Protein AF-A0A8R1E8W4-F1 (afdb_monomer_lite)

InterPro domains:
  IPR002317 Serine-tRNA ligase, type1 [PTHR11778] (7-68)
  IPR045864 Class II Aminoacyl-tRNA synthetase/Biotinyl protein ligase (BPL) and lipoyl protein ligase (LPL) [G3DSA:3.30.930.10] (1-69)
  IPR045864 Class II Aminoacyl-tRNA synthetase/Biotinyl protein ligase (BPL) and lipoyl protein ligase (LPL) [SSF55681] (8-54)

Organism: Caenorhabditis japonica (NCBI:txid281687)

Foldseek 3Di:
DDDDDDPPPPPPDDDDDDDDDDPDPDVVVVVVQQVVQDDPFFGADDPVCLVVDDPVPSGTDGDPDDDVVVVVVVVVVVD

pLDDT: mean 86.04, std 16.82, range [39.38, 98.19]

Sequence (79 aa):
MRKKREKSQRKKVPFVHMLNATMCATTRVICAILENNQTEEGINVPAAIQQWMPENYRTFIPFVKPAPIDEDAKKAAKK

Secondary structure (DSSP, 8-state):
---PPP-----PPPPPPP----S--HHHHHHHHHHHTB-SSEEEPPGGGGGGS-GGGSSEEE--S--HHHHHHHHHTT-

St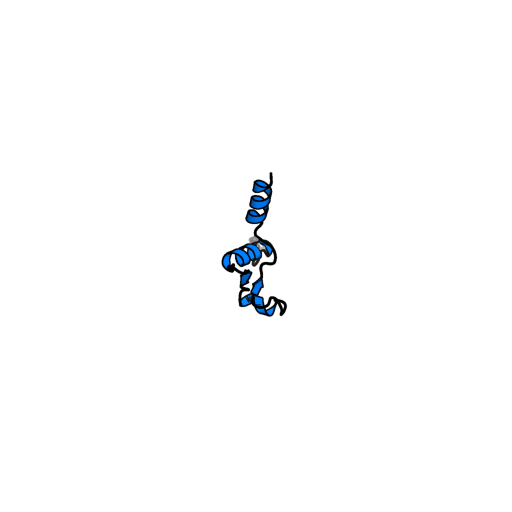ructure (mmCIF, N/CA/C/O backbone):
data_AF-A0A8R1E8W4-F1
#
_entry.id   AF-A0A8R1E8W4-F1
#
loop_
_atom_site.group_PDB
_atom_site.id
_atom_site.type_symbol
_atom_site.label_atom_id
_atom_site.label_alt_id
_atom_site.label_comp_id
_atom_site.label_asym_id
_atom_site.label_entity_id
_atom_site.label_seq_id
_atom_site.pdbx_PDB_ins_code
_atom_site.Cartn_x
_atom_site.Cartn_y
_atom_site.Cartn_z
_atom_site.occupancy
_atom_site.B_iso_or_equiv
_atom_site.auth_seq_id
_atom_site.auth_comp_id
_atom_site.auth_asym_id
_atom_site.auth_atom_id
_atom_site.pdbx_PDB_model_num
ATOM 1 N N . MET A 1 1 ? 51.759 -12.267 -58.953 1.00 39.38 1 MET A N 1
ATOM 2 C CA . MET A 1 1 ? 51.896 -11.446 -57.727 1.00 39.38 1 MET A CA 1
ATOM 3 C C . MET A 1 1 ? 50.729 -11.746 -56.783 1.00 39.38 1 MET A C 1
ATOM 5 O O . MET A 1 1 ? 49.593 -11.453 -57.127 1.00 39.38 1 MET A O 1
ATOM 9 N N . ARG A 1 2 ? 50.975 -12.400 -55.635 1.00 45.56 2 ARG A N 1
ATOM 10 C CA . ARG A 1 2 ? 49.942 -12.749 -54.635 1.00 45.56 2 ARG A CA 1
ATOM 11 C C . ARG A 1 2 ? 49.614 -11.517 -53.778 1.00 45.56 2 ARG A C 1
ATOM 13 O O . ARG A 1 2 ? 50.417 -11.141 -52.927 1.00 45.56 2 ARG A O 1
ATOM 20 N N . LYS A 1 3 ? 48.453 -10.886 -53.989 1.00 50.34 3 LYS A N 1
ATOM 21 C CA . LYS A 1 3 ? 47.975 -9.777 -53.146 1.00 50.34 3 LYS A CA 1
ATOM 22 C C . LYS A 1 3 ? 47.459 -10.355 -51.818 1.00 50.34 3 LYS A C 1
ATOM 24 O O . LYS A 1 3 ? 46.536 -11.164 -51.800 1.00 50.34 3 LYS A O 1
ATOM 29 N N . LYS A 1 4 ? 48.156 -10.012 -50.728 1.00 49.78 4 LYS A N 1
ATOM 30 C CA . LYS A 1 4 ? 47.918 -10.442 -49.338 1.00 49.78 4 LYS A CA 1
ATOM 31 C C . LYS A 1 4 ? 46.458 -10.204 -48.925 1.00 49.78 4 LYS A C 1
ATOM 33 O O . LYS A 1 4 ? 45.948 -9.106 -49.120 1.00 49.78 4 LYS A O 1
ATOM 38 N N . ARG A 1 5 ? 45.841 -11.229 -48.319 1.00 49.03 5 ARG A N 1
ATOM 39 C CA . ARG A 1 5 ? 44.541 -11.165 -47.630 1.00 49.03 5 ARG A CA 1
ATOM 40 C C . ARG A 1 5 ? 44.504 -9.976 -46.668 1.00 49.03 5 ARG A C 1
ATOM 42 O O . ARG A 1 5 ? 45.456 -9.748 -45.921 1.00 49.03 5 ARG A O 1
ATOM 49 N N . GLU A 1 6 ? 43.395 -9.249 -46.724 1.00 50.38 6 GLU A N 1
ATOM 50 C CA . GLU A 1 6 ? 43.061 -8.113 -45.874 1.00 50.38 6 GLU A CA 1
ATOM 51 C C . GLU A 1 6 ? 43.321 -8.436 -44.400 1.00 50.38 6 GLU A C 1
ATOM 53 O O . GLU A 1 6 ? 42.896 -9.473 -43.883 1.00 50.38 6 GLU A O 1
ATOM 58 N N . LYS A 1 7 ? 44.021 -7.532 -43.705 1.00 49.56 7 LYS A N 1
ATOM 59 C CA . LYS A 1 7 ? 44.055 -7.536 -42.243 1.00 49.56 7 LYS A CA 1
ATOM 60 C C . LYS A 1 7 ? 42.635 -7.241 -41.775 1.00 49.56 7 LYS A C 1
ATOM 62 O O . LYS A 1 7 ? 42.242 -6.082 -41.693 1.00 49.56 7 LYS A O 1
ATOM 67 N N . SER A 1 8 ? 41.889 -8.309 -41.503 1.00 47.56 8 SER A N 1
ATOM 68 C CA . SER A 1 8 ? 40.636 -8.290 -40.759 1.00 47.56 8 SER A CA 1
ATOM 69 C C . SER A 1 8 ? 40.868 -7.502 -39.473 1.00 47.56 8 SER A C 1
ATOM 71 O O . SER A 1 8 ? 41.454 -7.994 -38.506 1.00 47.56 8 SER A O 1
ATOM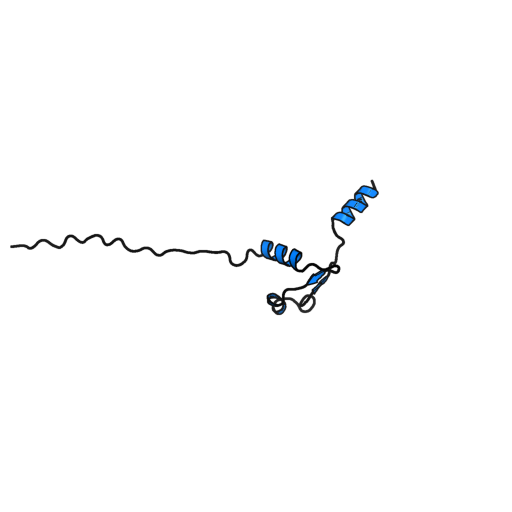 73 N N . GLN A 1 9 ? 40.486 -6.226 -39.504 1.00 55.78 9 GLN A N 1
ATOM 74 C CA . GLN A 1 9 ? 40.235 -5.431 -38.317 1.00 55.78 9 GLN A CA 1
ATOM 75 C C . GLN A 1 9 ? 39.266 -6.268 -37.488 1.00 55.78 9 GLN A C 1
ATOM 77 O O . GLN A 1 9 ? 38.135 -6.488 -37.922 1.00 55.78 9 GLN A O 1
ATOM 82 N N . ARG A 1 10 ? 39.715 -6.800 -36.345 1.00 60.53 10 ARG A N 1
ATOM 83 C CA . ARG A 1 10 ? 38.829 -7.434 -35.364 1.00 60.53 10 ARG A CA 1
ATOM 84 C C . ARG A 1 10 ? 37.804 -6.375 -34.955 1.00 60.53 10 ARG A C 1
ATOM 86 O O . ARG A 1 10 ? 38.059 -5.596 -34.042 1.00 60.53 10 ARG A O 1
ATOM 93 N N . LYS A 1 11 ? 36.681 -6.298 -35.674 1.00 63.81 11 LYS A N 1
ATOM 94 C CA . LYS A 1 11 ? 35.532 -5.475 -35.307 1.00 63.81 11 LYS A CA 1
ATOM 95 C C . LYS A 1 11 ? 35.149 -5.931 -33.903 1.00 63.81 11 LYS A C 1
ATOM 97 O O . LYS A 1 11 ? 34.766 -7.086 -33.730 1.00 63.81 11 LYS A O 1
ATOM 102 N N . LYS A 1 12 ? 35.340 -5.071 -32.895 1.00 72.88 12 LYS A N 1
ATOM 103 C CA . LYS A 1 12 ? 34.812 -5.319 -31.549 1.00 72.88 12 LYS A CA 1
ATOM 104 C C . LYS A 1 12 ? 33.324 -5.601 -31.720 1.00 72.88 12 LYS A C 1
ATOM 106 O O . LYS A 1 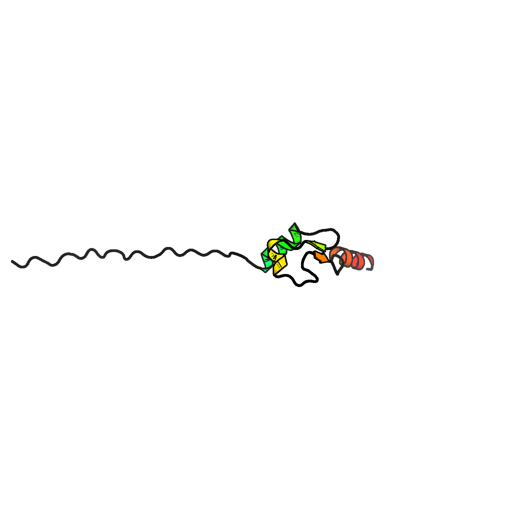12 ? 32.612 -4.765 -32.271 1.00 72.88 12 LYS A O 1
ATOM 111 N N . VAL A 1 13 ? 32.890 -6.791 -31.319 1.00 80.62 13 VAL A N 1
ATOM 112 C CA . VAL A 1 13 ? 31.470 -7.140 -31.334 1.00 80.62 13 VAL A CA 1
ATOM 113 C C . VAL A 1 13 ? 30.784 -6.193 -30.345 1.00 80.62 13 VAL A C 1
ATOM 115 O O . VAL A 1 13 ? 31.225 -6.129 -29.195 1.00 80.62 13 VAL A O 1
ATOM 118 N N . PRO A 1 14 ? 29.793 -5.395 -30.770 1.00 81.31 14 PRO A N 1
ATOM 119 C CA . PRO A 1 14 ? 29.069 -4.532 -29.849 1.00 81.31 14 PRO A CA 1
ATOM 120 C C . PRO A 1 14 ? 28.291 -5.400 -28.852 1.00 81.31 14 PRO A C 1
ATOM 122 O O . PRO A 1 14 ? 27.591 -6.330 -29.250 1.00 81.31 14 PRO A O 1
ATOM 125 N N . PHE A 1 15 ? 28.434 -5.102 -27.560 1.00 90.69 15 PHE A N 1
ATOM 126 C CA . PHE A 1 15 ? 27.667 -5.740 -26.491 1.00 90.69 15 PHE A CA 1
ATOM 127 C C . PHE A 1 15 ? 26.446 -4.890 -26.145 1.00 90.69 15 PHE A C 1
ATOM 129 O O . PHE A 1 15 ? 26.489 -3.663 -26.233 1.00 90.69 15 PHE A O 1
ATOM 136 N N . VAL A 1 16 ? 25.361 -5.550 -25.748 1.00 93.12 16 VAL A N 1
ATOM 137 C CA . VAL A 1 16 ? 24.133 -4.878 -25.310 1.00 93.12 16 VAL A CA 1
ATOM 138 C C . VAL A 1 16 ? 24.326 -4.195 -23.956 1.00 93.12 16 VAL A C 1
ATOM 140 O O . VAL A 1 16 ? 25.037 -4.701 -23.087 1.00 93.12 16 VAL A O 1
ATOM 143 N N . HIS A 1 17 ? 23.641 -3.069 -23.759 1.00 93.12 17 HIS A N 1
ATOM 144 C CA . HIS A 1 17 ? 23.451 -2.494 -22.431 1.00 93.12 17 HIS A CA 1
ATOM 145 C C . HIS A 1 17 ? 22.318 -3.237 -21.720 1.00 93.12 17 HIS A C 1
ATOM 147 O O . HIS A 1 17 ? 21.248 -3.435 -22.291 1.00 93.12 17 HIS A O 1
ATOM 153 N N . MET A 1 18 ? 22.550 -3.644 -20.474 1.00 95.38 18 MET A N 1
ATOM 154 C CA . MET A 1 18 ? 21.531 -4.260 -19.625 1.00 95.38 18 MET A CA 1
ATOM 155 C C . MET A 1 18 ? 21.030 -3.227 -18.615 1.00 95.38 18 MET A C 1
ATOM 157 O O . MET A 1 18 ? 21.835 -2.588 -17.941 1.00 95.38 18 MET A O 1
ATOM 161 N N . LEU A 1 19 ? 19.709 -3.078 -18.500 1.00 96.38 19 LEU A N 1
ATOM 162 C CA . LEU A 1 19 ? 19.055 -2.222 -17.509 1.00 96.38 19 LEU A CA 1
ATOM 163 C C . LEU A 1 19 ? 18.167 -3.086 -16.611 1.00 96.38 19 LEU A C 1
ATOM 165 O O . LEU A 1 19 ? 17.532 -4.025 -17.088 1.00 96.38 19 LEU A O 1
ATOM 169 N N . ASN A 1 20 ? 18.115 -2.767 -15.319 1.00 96.62 20 ASN A N 1
ATOM 170 C CA . ASN A 1 20 ? 17.201 -3.390 -14.364 1.00 96.62 20 ASN A CA 1
ATOM 171 C C . ASN A 1 20 ? 16.701 -2.347 -13.357 1.00 96.62 20 ASN A C 1
ATOM 173 O O . ASN A 1 20 ? 17.422 -1.407 -13.025 1.00 96.62 20 ASN A O 1
ATOM 177 N N . ALA A 1 21 ? 15.464 -2.516 -12.895 1.00 96.50 21 ALA A N 1
ATOM 178 C CA . ALA A 1 21 ? 14.861 -1.711 -11.842 1.00 96.50 21 ALA A CA 1
ATOM 179 C C . ALA A 1 21 ? 13.806 -2.541 -11.099 1.00 96.50 21 ALA A C 1
ATOM 181 O O . ALA A 1 21 ? 13.148 -3.398 -11.692 1.00 96.50 21 ALA A O 1
ATOM 182 N N . THR A 1 22 ? 13.625 -2.272 -9.804 1.00 96.62 22 THR A N 1
ATOM 183 C CA . THR A 1 22 ? 12.544 -2.875 -9.011 1.00 96.62 22 THR A CA 1
ATOM 184 C C . THR A 1 22 ? 11.314 -1.985 -9.094 1.00 96.62 22 THR A C 1
ATOM 186 O O . THR A 1 22 ? 11.334 -0.866 -8.594 1.00 96.62 22 THR A O 1
ATOM 189 N N . MET A 1 23 ? 10.240 -2.483 -9.704 1.00 95.94 23 MET A N 1
ATOM 190 C CA . MET A 1 23 ? 8.978 -1.744 -9.803 1.00 95.94 23 MET A CA 1
ATOM 191 C C . MET A 1 23 ? 8.279 -1.614 -8.441 1.00 95.94 23 MET A C 1
ATOM 193 O O . MET A 1 23 ? 7.797 -0.543 -8.093 1.00 95.94 23 MET A O 1
ATOM 197 N N . CYS A 1 24 ? 8.211 -2.705 -7.672 1.00 95.19 24 CYS A N 1
ATOM 198 C CA . CYS A 1 24 ? 7.506 -2.741 -6.394 1.00 95.19 24 CYS A CA 1
ATOM 199 C C . CYS A 1 24 ? 8.215 -3.678 -5.413 1.00 95.19 24 CYS A C 1
ATOM 201 O O . CYS A 1 24 ? 8.300 -4.883 -5.639 1.00 95.19 24 CYS A O 1
ATOM 203 N N . ALA A 1 25 ? 8.707 -3.120 -4.308 1.00 97.56 25 ALA A N 1
ATOM 204 C CA . ALA A 1 25 ? 9.148 -3.891 -3.154 1.00 97.56 25 ALA A CA 1
ATOM 205 C C . ALA A 1 25 ? 7.968 -4.013 -2.179 1.00 97.56 25 ALA A C 1
ATOM 207 O O . ALA A 1 25 ? 7.751 -3.127 -1.353 1.00 97.56 25 ALA A O 1
ATOM 208 N N . THR A 1 26 ? 7.190 -5.091 -2.300 1.00 96.38 26 THR A N 1
ATOM 209 C CA . THR A 1 26 ? 5.846 -5.231 -1.712 1.00 96.38 26 THR A CA 1
ATOM 210 C C . THR A 1 26 ? 5.744 -4.798 -0.250 1.00 96.38 26 THR A C 1
ATOM 212 O O . THR A 1 26 ? 4.888 -3.990 0.084 1.00 96.38 26 THR A O 1
ATOM 215 N N . THR A 1 27 ? 6.635 -5.265 0.628 1.00 97.62 27 THR A N 1
ATOM 216 C CA . THR A 1 27 ? 6.587 -4.927 2.063 1.00 97.62 27 THR A CA 1
ATOM 217 C C . THR A 1 27 ? 6.830 -3.443 2.332 1.00 97.62 27 THR A C 1
ATOM 219 O O . THR A 1 27 ? 6.162 -2.853 3.174 1.00 97.62 27 THR A O 1
ATOM 222 N N . ARG A 1 28 ? 7.741 -2.815 1.581 1.00 97.75 28 ARG A N 1
ATOM 223 C CA . ARG A 1 28 ? 8.039 -1.380 1.693 1.00 97.75 28 ARG A CA 1
ATOM 224 C C . ARG A 1 28 ? 6.889 -0.530 1.168 1.00 97.75 28 ARG A C 1
ATOM 226 O O . ARG A 1 28 ? 6.542 0.471 1.783 1.00 97.75 28 ARG A O 1
ATOM 233 N N . VAL A 1 29 ? 6.287 -0.952 0.058 1.00 97.69 29 VAL A N 1
ATOM 234 C CA . VAL A 1 29 ? 5.127 -0.268 -0.521 1.00 97.69 29 VAL A CA 1
ATOM 235 C C . VAL A 1 29 ? 3.914 -0.388 0.396 1.00 97.69 29 VAL A C 1
ATOM 237 O O . VAL A 1 29 ? 3.208 0.596 0.574 1.00 97.69 29 VAL A O 1
ATOM 240 N N . ILE A 1 30 ? 3.710 -1.536 1.049 1.00 98.00 30 ILE A N 1
ATOM 241 C CA . ILE A 1 30 ? 2.659 -1.690 2.062 1.00 98.00 30 ILE A CA 1
ATOM 242 C C . ILE A 1 30 ? 2.859 -0.685 3.202 1.00 98.00 30 ILE A C 1
ATOM 244 O O . ILE A 1 30 ? 1.911 0.019 3.523 1.00 98.00 30 ILE A O 1
ATOM 248 N N . CYS A 1 31 ? 4.067 -0.548 3.763 1.00 97.88 31 CYS A N 1
ATOM 249 C CA . CYS A 1 31 ? 4.339 0.461 4.799 1.00 97.88 31 CYS A CA 1
ATOM 250 C C . CYS A 1 31 ? 3.961 1.87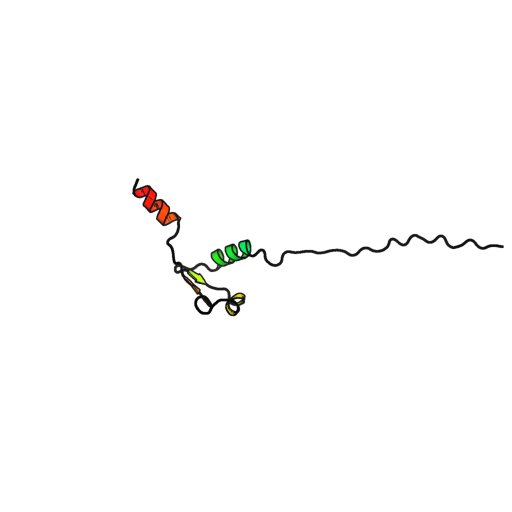6 4.337 1.00 97.88 31 CYS A C 1
ATOM 252 O O . CYS A 1 31 ? 3.214 2.566 5.022 1.00 97.88 31 CYS A O 1
ATOM 254 N N . ALA A 1 32 ? 4.398 2.269 3.137 1.00 97.94 32 ALA A N 1
ATOM 255 C CA . ALA A 1 32 ? 4.067 3.578 2.583 1.00 97.94 32 ALA A CA 1
ATOM 256 C C . ALA A 1 32 ? 2.554 3.762 2.363 1.00 97.94 32 ALA A C 1
ATOM 258 O O . ALA A 1 32 ? 2.032 4.852 2.581 1.00 97.94 32 ALA A O 1
ATOM 259 N N . ILE A 1 33 ? 1.831 2.721 1.940 1.00 97.75 33 ILE A N 1
ATOM 260 C CA . ILE A 1 33 ? 0.371 2.779 1.787 1.00 97.75 33 ILE A CA 1
ATOM 261 C C . ILE A 1 33 ? -0.302 2.971 3.147 1.00 97.75 33 ILE A C 1
ATOM 263 O O . ILE A 1 33 ? -1.177 3.829 3.251 1.00 97.75 33 ILE A O 1
ATOM 267 N N . LEU A 1 34 ? 0.107 2.205 4.164 1.00 97.06 34 LEU A N 1
ATOM 268 C CA . LEU A 1 34 ? -0.458 2.282 5.511 1.00 97.06 34 LEU A CA 1
ATOM 269 C C . LEU A 1 34 ? -0.270 3.679 6.109 1.00 97.06 34 LEU A C 1
ATOM 271 O O . LEU A 1 34 ? -1.237 4.254 6.588 1.00 97.06 34 LEU A O 1
ATOM 275 N N . GLU A 1 35 ? 0.931 4.252 6.017 1.00 96.94 35 GLU A N 1
ATOM 276 C CA . GLU A 1 35 ? 1.226 5.583 6.564 1.00 96.94 35 GLU A CA 1
ATOM 277 C C . GLU A 1 35 ? 0.465 6.702 5.836 1.00 96.94 35 GLU A C 1
ATOM 279 O O . GLU A 1 35 ? -0.123 7.571 6.473 1.00 96.94 35 GLU A O 1
ATOM 284 N N . ASN A 1 36 ? 0.431 6.678 4.499 1.00 98.00 36 ASN A N 1
ATOM 285 C CA . ASN A 1 36 ? -0.164 7.770 3.719 1.00 98.00 36 ASN A CA 1
ATOM 286 C C . ASN A 1 36 ? -1.697 7.734 3.653 1.00 98.00 36 ASN A C 1
ATOM 288 O O . ASN A 1 36 ? -2.308 8.735 3.288 1.00 98.00 36 ASN A O 1
ATOM 292 N N . ASN A 1 37 ? -2.324 6.591 3.945 1.00 97.81 37 ASN A N 1
ATOM 293 C CA . ASN A 1 37 ? -3.779 6.425 3.850 1.00 97.81 37 ASN A CA 1
ATOM 294 C C . ASN A 1 37 ? -4.434 6.151 5.213 1.00 97.81 37 ASN A C 1
ATOM 296 O O . ASN A 1 37 ? -5.589 5.717 5.257 1.00 97.81 37 ASN A O 1
ATOM 300 N N . GLN A 1 38 ? -3.715 6.376 6.315 1.00 97.19 38 GLN A N 1
ATOM 301 C CA . GLN A 1 38 ? -4.246 6.223 7.664 1.00 97.19 38 GLN A CA 1
ATOM 302 C C . GLN A 1 38 ? -5.306 7.286 7.988 1.00 97.19 38 GLN A C 1
ATOM 304 O O . GLN A 1 38 ? -5.180 8.458 7.644 1.00 97.19 38 GLN A O 1
ATOM 309 N N . THR A 1 39 ? -6.348 6.850 8.687 1.00 96.25 39 THR A N 1
ATOM 310 C CA . THR A 1 39 ? -7.432 7.654 9.263 1.00 96.25 39 THR A CA 1
ATOM 311 C C . THR A 1 39 ? -7.564 7.331 10.755 1.00 96.25 39 THR A C 1
ATOM 313 O O . THR A 1 39 ? -6.834 6.483 11.272 1.00 96.25 39 THR A O 1
ATOM 316 N N . GLU A 1 40 ? -8.493 7.981 11.458 1.00 94.62 40 GLU A N 1
ATOM 317 C CA . GLU A 1 40 ? -8.762 7.697 12.876 1.00 94.62 40 GLU A CA 1
ATOM 318 C C . GLU A 1 40 ? -9.291 6.269 13.101 1.00 94.62 40 GLU A C 1
ATOM 320 O O . GLU A 1 40 ? -8.945 5.628 14.092 1.00 94.62 40 GLU A O 1
ATOM 325 N N . GLU A 1 41 ? -10.079 5.738 12.161 1.00 94.81 41 GLU A N 1
ATOM 326 C CA . GLU A 1 41 ? -10.770 4.448 12.313 1.00 94.81 41 GLU A CA 1
ATOM 327 C C . GLU A 1 41 ? -10.074 3.279 11.584 1.00 94.81 41 GLU A C 1
ATOM 329 O O . GLU A 1 41 ? -10.398 2.109 11.812 1.00 94.81 41 GLU A O 1
ATOM 334 N N . GLY A 1 42 ? -9.116 3.556 10.693 1.00 96.25 42 GLY A N 1
ATOM 335 C CA . GLY A 1 42 ? -8.503 2.537 9.835 1.00 96.25 42 GLY A CA 1
ATOM 336 C C . GLY A 1 42 ? -7.700 3.104 8.666 1.00 96.25 42 GLY 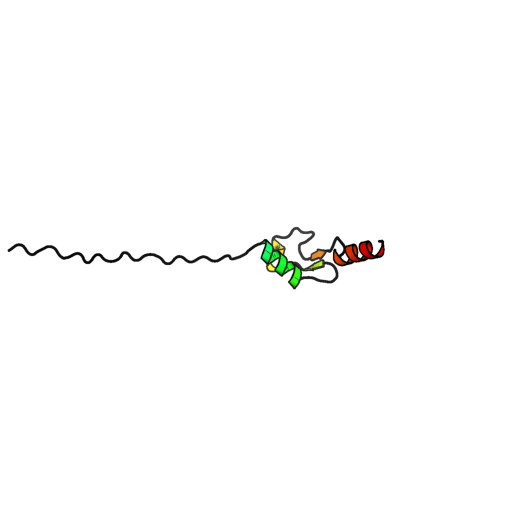A C 1
ATOM 337 O O . GLY A 1 42 ? -7.214 4.231 8.721 1.00 96.25 42 GLY A O 1
ATOM 338 N N . ILE A 1 43 ? -7.565 2.332 7.588 1.00 97.94 43 ILE A N 1
ATOM 339 C CA . ILE A 1 43 ? -6.794 2.684 6.388 1.00 97.94 43 ILE A CA 1
ATOM 340 C C . ILE A 1 43 ? -7.706 2.732 5.156 1.00 97.94 43 ILE A C 1
ATOM 342 O O . ILE A 1 43 ? -8.393 1.757 4.845 1.00 97.94 43 ILE A O 1
ATOM 346 N N . ASN A 1 44 ? -7.654 3.833 4.406 1.00 98.19 44 ASN A N 1
ATOM 347 C CA . ASN A 1 44 ? -8.300 3.938 3.097 1.00 98.19 44 ASN A CA 1
ATOM 348 C C . ASN A 1 44 ? -7.531 3.131 2.040 1.00 98.19 44 ASN A C 1
ATOM 350 O O . ASN A 1 44 ? -6.311 3.233 1.920 1.00 98.19 44 ASN A O 1
ATOM 354 N N . VAL A 1 45 ? -8.237 2.344 1.229 1.00 97.88 45 VAL A N 1
ATOM 355 C CA . VAL A 1 45 ? -7.614 1.545 0.165 1.00 97.88 45 VAL A CA 1
ATOM 356 C C . VAL A 1 45 ? -7.451 2.389 -1.105 1.00 97.88 45 VAL A C 1
ATOM 358 O O . VAL A 1 45 ? -8.456 2.870 -1.644 1.00 97.88 45 VAL A O 1
ATOM 361 N N . PRO A 1 46 ? -6.227 2.534 -1.655 1.00 97.69 46 PRO A N 1
ATOM 362 C CA . PRO A 1 46 ? -5.996 3.299 -2.877 1.00 97.69 46 PRO A CA 1
ATOM 363 C C . PRO A 1 46 ? -6.824 2.787 -4.059 1.00 97.69 46 PRO A C 1
ATOM 365 O O . PRO A 1 46 ? -6.831 1.588 -4.335 1.00 97.69 46 PRO A O 1
ATOM 368 N N . ALA A 1 47 ? -7.448 3.701 -4.812 1.00 97.25 47 ALA A N 1
ATOM 369 C CA . ALA A 1 47 ? -8.332 3.385 -5.943 1.00 97.25 47 ALA A CA 1
ATOM 370 C C . ALA A 1 47 ? -7.721 2.382 -6.937 1.00 97.25 47 ALA A C 1
ATOM 372 O O . ALA A 1 47 ? -8.397 1.460 -7.391 1.00 97.25 47 ALA A O 1
ATOM 373 N N . ALA A 1 48 ? -6.420 2.521 -7.213 1.00 96.50 48 ALA A N 1
ATOM 374 C CA . ALA A 1 48 ? -5.691 1.646 -8.121 1.00 96.50 48 ALA A CA 1
ATOM 375 C C . ALA A 1 48 ? -5.763 0.166 -7.718 1.00 96.50 48 ALA A C 1
ATOM 377 O O . ALA A 1 48 ? -5.830 -0.676 -8.607 1.00 96.50 48 ALA A O 1
ATOM 378 N N . ILE A 1 49 ? -5.777 -0.152 -6.414 1.00 96.56 49 ILE A N 1
ATOM 379 C CA . ILE A 1 49 ? -5.707 -1.536 -5.925 1.00 96.56 49 ILE A CA 1
ATOM 380 C C . ILE A 1 49 ? -7.055 -2.144 -5.514 1.00 96.56 49 ILE A C 1
ATOM 382 O O . ILE A 1 49 ? -7.132 -3.351 -5.295 1.00 96.56 49 ILE A O 1
ATOM 386 N N . GLN A 1 50 ? -8.128 -1.349 -5.460 1.00 97.19 50 GLN A N 1
ATOM 387 C CA . GLN A 1 50 ? -9.442 -1.792 -4.966 1.00 97.19 50 GLN A CA 1
ATOM 388 C C . GLN A 1 50 ? -10.025 -2.966 -5.760 1.00 97.19 50 GLN A C 1
ATOM 390 O O . GLN A 1 50 ? -10.706 -3.817 -5.198 1.00 97.19 50 GLN A O 1
ATOM 395 N N . GLN A 1 51 ? -9.750 -3.049 -7.065 1.00 97.38 51 GLN A N 1
ATOM 396 C CA . GLN A 1 51 ? -10.261 -4.135 -7.910 1.00 97.38 51 GLN A CA 1
ATOM 397 C C . GLN A 1 51 ? -9.707 -5.519 -7.536 1.00 97.38 51 GLN A C 1
ATOM 399 O O . GLN A 1 51 ? -10.336 -6.525 -7.853 1.00 97.38 51 GLN A O 1
ATOM 404 N N . TRP A 1 52 ? -8.552 -5.568 -6.864 1.00 97.31 52 TRP A N 1
ATOM 405 C CA . TRP A 1 52 ? -7.918 -6.807 -6.403 1.00 97.31 52 TRP A CA 1
ATOM 406 C C . TRP A 1 52 ? -8.158 -7.075 -4.914 1.00 97.31 52 TRP A C 1
ATOM 408 O O . TRP A 1 52 ? -7.701 -8.093 -4.398 1.00 97.31 52 TRP A O 1
ATOM 418 N N . MET A 1 53 ? -8.862 -6.177 -4.221 1.00 97.31 53 MET A N 1
ATOM 419 C CA . MET A 1 53 ? -9.202 -6.346 -2.814 1.00 97.31 53 MET A CA 1
ATOM 420 C C . MET A 1 53 ? -10.493 -7.160 -2.655 1.00 97.31 53 MET A C 1
ATOM 422 O O . MET A 1 53 ? -11.407 -7.048 -3.477 1.00 97.31 53 MET A O 1
ATOM 426 N N . PRO A 1 54 ? -10.600 -7.971 -1.589 1.00 96.69 54 PRO A N 1
ATOM 427 C CA . PRO A 1 54 ? -11.835 -8.674 -1.256 1.00 96.69 54 PRO A CA 1
ATOM 428 C C . PRO A 1 54 ? -12.956 -7.678 -0.925 1.00 96.69 54 PRO A C 1
ATOM 430 O O . PRO A 1 54 ? -12.692 -6.573 -0.456 1.00 96.69 54 PRO A O 1
ATOM 433 N N . GLU A 1 55 ? -14.210 -8.088 -1.126 1.00 94.88 55 GLU A N 1
ATOM 434 C CA . GLU A 1 55 ? -15.393 -7.217 -1.016 1.00 94.88 55 GLU A CA 1
ATOM 435 C C . GLU A 1 55 ? -15.467 -6.470 0.326 1.00 94.88 55 GLU A C 1
ATOM 437 O O . GLU A 1 55 ? -15.637 -5.252 0.348 1.00 94.88 55 GLU A O 1
ATOM 442 N N . ASN A 1 56 ? -15.188 -7.169 1.429 1.00 94.69 56 ASN A N 1
ATOM 443 C CA . ASN A 1 56 ? -15.227 -6.616 2.787 1.00 94.69 56 ASN A CA 1
ATOM 444 C C . ASN A 1 56 ? -14.159 -5.545 3.069 1.00 94.69 56 ASN A C 1
ATOM 446 O O . ASN A 1 56 ? -14.300 -4.789 4.024 1.00 94.69 56 ASN A O 1
ATOM 450 N N . TYR A 1 57 ? -13.090 -5.490 2.270 1.00 96.12 57 TYR A N 1
ATOM 451 C CA . TYR A 1 57 ? -11.978 -4.548 2.436 1.00 96.12 57 TYR A CA 1
ATOM 452 C C . TYR A 1 57 ? -11.716 -3.757 1.157 1.00 96.12 57 TYR A C 1
ATOM 454 O O . TYR A 1 57 ? -10.607 -3.281 0.928 1.00 96.12 57 TYR A O 1
ATOM 462 N N . ARG A 1 58 ? -12.716 -3.650 0.277 1.00 96.62 58 ARG A N 1
ATOM 463 C CA . ARG A 1 58 ? -12.532 -3.063 -1.050 1.00 96.62 58 ARG A CA 1
ATOM 464 C C . ARG A 1 58 ? -12.141 -1.591 -0.981 1.00 96.62 58 ARG A C 1
ATOM 466 O O . ARG A 1 58 ? -11.331 -1.141 -1.782 1.00 96.62 58 ARG A O 1
ATOM 473 N N . THR A 1 59 ? -12.716 -0.859 -0.034 1.00 97.25 59 THR A N 1
ATOM 474 C CA . THR A 1 59 ? -12.530 0.590 0.119 1.00 97.25 59 THR A CA 1
ATOM 475 C C . THR A 1 59 ? -11.834 0.968 1.423 1.00 97.25 59 THR A C 1
ATOM 477 O O . THR A 1 59 ? -11.133 1.978 1.452 1.00 97.25 59 THR A O 1
ATOM 480 N N . PHE A 1 60 ? -11.984 0.166 2.482 1.00 97.69 60 PHE A N 1
ATOM 481 C CA . PHE A 1 60 ? -11.519 0.515 3.822 1.00 97.69 60 PHE A CA 1
ATOM 482 C C . PHE A 1 60 ? -11.064 -0.706 4.626 1.00 97.69 60 PHE A C 1
ATOM 484 O O . PHE A 1 60 ? -11.681 -1.770 4.560 1.00 97.69 60 PHE A O 1
ATOM 491 N N . ILE A 1 61 ? -9.994 -0.543 5.406 1.00 97.69 61 ILE A N 1
ATOM 492 C CA . ILE A 1 61 ? -9.453 -1.557 6.317 1.00 97.69 61 ILE A CA 1
ATOM 493 C C . ILE A 1 61 ? -9.547 -1.014 7.754 1.00 97.69 61 ILE A C 1
ATOM 495 O O . ILE A 1 61 ? -8.744 -0.153 8.111 1.00 97.69 61 ILE A O 1
ATOM 499 N N . PRO A 1 62 ? -10.486 -1.490 8.592 1.00 97.19 62 PRO A N 1
ATOM 500 C CA . PRO A 1 62 ? -10.671 -0.969 9.948 1.00 97.19 62 PRO A CA 1
ATOM 501 C C . PRO A 1 62 ? -9.572 -1.432 10.914 1.00 97.19 62 PRO A C 1
ATOM 503 O O . PRO A 1 62 ? -9.042 -2.543 10.795 1.00 97.19 62 PRO A O 1
ATOM 506 N N . PHE A 1 63 ? -9.269 -0.616 11.926 1.00 96.50 63 PHE A N 1
ATOM 507 C CA . PHE A 1 63 ? -8.410 -1.038 13.031 1.00 96.50 63 PHE A CA 1
ATOM 508 C C . PHE A 1 63 ? -9.134 -2.027 13.949 1.00 96.50 63 PHE A C 1
ATOM 510 O O . PHE A 1 63 ? -10.201 -1.751 14.487 1.00 96.50 63 PHE A O 1
ATOM 517 N N . VAL A 1 64 ? -8.525 -3.196 14.158 1.00 94.69 64 VAL A N 1
ATOM 518 C CA . VAL A 1 64 ? -9.078 -4.272 15.007 1.00 94.69 64 VAL A CA 1
ATOM 519 C C . VAL A 1 64 ? -8.365 -4.414 16.352 1.00 94.69 64 VAL A C 1
ATOM 521 O O . VAL A 1 64 ? -8.768 -5.214 17.193 1.00 94.69 64 VAL A O 1
ATOM 524 N N . LYS A 1 65 ? -7.266 -3.681 16.550 1.00 91.69 65 LYS A N 1
ATOM 525 C CA . LYS A 1 65 ? -6.436 -3.718 17.757 1.00 91.69 65 LYS A CA 1
ATOM 526 C C . LYS A 1 65 ? -6.048 -2.295 18.157 1.00 91.69 65 LYS A C 1
ATOM 528 O O . LYS A 1 65 ? -5.826 -1.480 17.261 1.00 91.69 65 LYS A O 1
ATOM 533 N N . PRO A 1 66 ? -5.935 -2.010 19.465 1.00 89.38 66 PRO A N 1
ATOM 534 C CA . PRO A 1 66 ? -5.403 -0.739 19.943 1.00 89.38 66 PRO A CA 1
ATOM 535 C C . PRO A 1 66 ? -3.933 -0.576 19.543 1.00 89.38 66 PRO A C 1
ATOM 537 O O . PRO A 1 66 ? -3.241 -1.561 19.253 1.00 89.38 66 PRO A O 1
ATOM 540 N N . ALA A 1 67 ? -3.450 0.667 19.546 1.00 88.69 67 ALA A N 1
ATOM 541 C CA . ALA A 1 67 ? -2.055 0.940 19.247 1.00 88.69 67 ALA A CA 1
ATOM 542 C C . ALA A 1 67 ? -1.151 0.282 20.309 1.00 88.69 67 ALA A C 1
ATOM 544 O O . ALA A 1 67 ? -1.447 0.361 21.505 1.00 88.69 67 ALA A O 1
ATOM 545 N N . PRO A 1 68 ? -0.025 -0.338 19.912 1.00 88.50 68 PRO A N 1
ATOM 546 C CA . PRO A 1 68 ? 0.895 -0.971 20.860 1.00 88.50 68 PRO A CA 1
ATOM 547 C C . PRO A 1 68 ? 1.378 -0.028 21.971 1.00 88.50 68 PRO A C 1
ATOM 549 O O . PRO A 1 68 ? 1.533 -0.452 23.110 1.00 88.50 68 PRO A O 1
ATOM 552 N N . ILE A 1 69 ? 1.537 1.262 21.658 1.00 84.75 69 ILE A N 1
ATOM 553 C CA . ILE A 1 69 ? 1.961 2.297 22.611 1.00 84.75 69 ILE A CA 1
ATOM 554 C C . ILE A 1 69 ? 0.954 2.435 23.764 1.00 84.75 69 ILE A C 1
ATOM 556 O O . ILE A 1 69 ? 1.358 2.540 24.921 1.00 84.75 69 ILE A O 1
ATOM 560 N N . ASP A 1 70 ? -0.346 2.371 23.471 1.00 81.94 70 ASP A N 1
ATOM 561 C CA . ASP A 1 70 ? -1.398 2.479 24.487 1.00 81.94 70 ASP A CA 1
ATOM 562 C C . ASP A 1 70 ? -1.435 1.241 25.393 1.00 81.94 70 ASP A C 1
ATOM 564 O O . ASP A 1 70 ? -1.686 1.333 26.597 1.00 81.94 70 ASP A O 1
ATOM 568 N N . GLU A 1 71 ? -1.165 0.067 24.825 1.00 79.81 71 GLU A N 1
ATOM 569 C CA . GLU A 1 71 ? -1.081 -1.192 25.568 1.00 79.81 71 GLU A CA 1
ATOM 570 C C . GLU A 1 71 ? 0.152 -1.239 26.478 1.00 79.81 71 GLU A C 1
ATOM 572 O O . GLU A 1 71 ? 0.064 -1.668 27.633 1.00 79.81 71 GLU A O 1
ATOM 577 N N . ASP A 1 72 ? 1.293 -0.757 25.992 1.00 81.06 72 ASP A N 1
ATOM 578 C CA . ASP A 1 72 ? 2.531 -0.711 26.765 1.00 81.06 72 ASP A CA 1
ATOM 579 C C . ASP A 1 72 ? 2.457 0.339 27.885 1.00 81.06 72 ASP A C 1
ATOM 581 O O . ASP A 1 72 ? 2.873 0.060 29.013 1.00 81.06 72 ASP A O 1
ATOM 585 N N . ALA A 1 73 ? 1.821 1.491 27.638 1.00 79.44 73 ALA A N 1
ATOM 586 C CA . ALA A 1 73 ? 1.544 2.496 28.666 1.00 79.44 73 ALA A CA 1
ATOM 587 C C . ALA A 1 73 ? 0.647 1.945 29.792 1.00 79.44 73 ALA A C 1
ATOM 589 O O . ALA A 1 73 ? 0.940 2.134 30.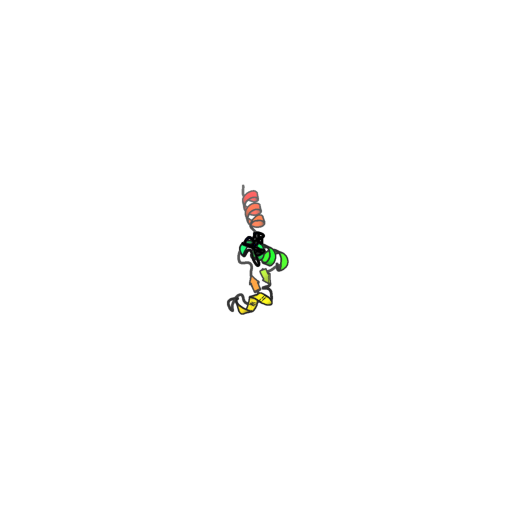976 1.00 79.44 73 ALA A O 1
ATOM 590 N N . LYS A 1 74 ? -0.411 1.193 29.452 1.00 74.12 74 LYS A N 1
ATOM 591 C CA . LYS A 1 74 ? -1.288 0.538 30.443 1.00 74.12 74 LYS A CA 1
ATOM 592 C C . LYS A 1 74 ? -0.563 -0.522 31.272 1.00 74.12 74 LYS A C 1
ATOM 594 O O . LYS A 1 74 ? -0.868 -0.680 32.454 1.00 74.12 74 LYS A O 1
ATOM 599 N N . LYS A 1 75 ? 0.378 -1.263 30.677 1.00 73.44 75 LYS A N 1
ATOM 600 C CA . LYS A 1 75 ? 1.196 -2.255 31.396 1.00 73.44 75 LYS A CA 1
ATOM 601 C C . LYS A 1 75 ? 2.210 -1.594 32.324 1.00 73.44 75 LYS A C 1
ATOM 603 O O . LYS A 1 75 ? 2.400 -2.084 33.433 1.00 73.44 75 LYS A O 1
ATOM 608 N N . ALA A 1 76 ? 2.818 -0.487 31.900 1.00 73.25 76 ALA A N 1
ATOM 609 C CA . ALA A 1 76 ? 3.741 0.285 32.727 1.00 73.25 76 ALA A CA 1
ATOM 610 C C . ALA A 1 76 ? 3.039 0.923 33.938 1.00 73.25 76 ALA A C 1
ATOM 612 O O . ALA A 1 76 ? 3.592 0.902 35.027 1.00 73.25 76 ALA A O 1
ATOM 613 N N . ALA A 1 77 ? 1.804 1.411 33.777 1.00 71.19 77 ALA A N 1
ATOM 614 C CA . ALA A 1 77 ? 1.016 1.991 34.870 1.00 71.19 77 ALA A CA 1
ATOM 615 C C . ALA A 1 77 ? 0.479 0.961 35.891 1.00 71.19 77 ALA A C 1
ATOM 617 O O . ALA A 1 77 ? 0.023 1.343 36.966 1.00 71.19 77 ALA A O 1
ATOM 618 N N . LYS A 1 78 ? 0.490 -0.338 35.558 1.00 63.97 78 LYS A N 1
ATOM 619 C CA . LYS A 1 78 ? 0.054 -1.437 36.441 1.00 63.97 78 LYS A CA 1
ATOM 620 C C . LYS A 1 78 ? 1.189 -2.073 37.254 1.00 63.97 78 LYS A C 1
ATOM 622 O O . LYS A 1 78 ? 0.913 -2.998 38.019 1.00 63.97 78 LYS A O 1
ATOM 627 N N . LYS A 1 79 ? 2.431 -1.638 37.052 1.00 51.50 79 LYS A N 1
ATOM 628 C CA . LYS A 1 79 ? 3.629 -2.151 37.721 1.00 51.50 79 LYS A CA 1
ATOM 629 C C . LYS A 1 79 ? 4.122 -1.148 38.755 1.00 51.50 79 LYS A C 1
ATOM 631 O O . LYS A 1 79 ? 4.624 -1.620 39.795 1.00 51.50 79 LYS A O 1
#

Radius of gyration: 29.99 Å; chains: 1; bounding box: 67×20×95 Å